Protein AF-A0A5S3RUT1-F1 (afdb_monomer_lite)

pLDDT: mean 73.42, std 13.86, range [44.69, 89.94]

Structure (mmCIF, N/CA/C/O backbone):
data_AF-A0A5S3RUT1-F1
#
_entry.id   AF-A0A5S3RUT1-F1
#
loop_
_atom_site.group_PDB
_atom_site.id
_atom_site.type_symbol
_atom_site.label_atom_id
_atom_site.label_alt_id
_atom_site.label_comp_id
_atom_site.label_asym_id
_atom_site.label_entity_id
_atom_site.label_seq_id
_atom_site.pdbx_PDB_ins_code
_atom_site.Cartn_x
_atom_site.Cartn_y
_atom_site.Cartn_z
_atom_site.occupancy
_atom_site.B_iso_or_equiv
_atom_site.auth_seq_id
_atom_site.auth_comp_id
_atom_site.auth_asym_id
_atom_site.auth_atom_id
_atom_site.pdbx_PDB_model_num
ATOM 1 N N . MET A 1 1 ? 31.102 11.709 1.743 1.00 44.69 1 MET A N 1
ATOM 2 C CA . MET A 1 1 ? 29.820 11.576 1.015 1.00 44.69 1 MET A CA 1
ATOM 3 C C . MET A 1 1 ? 28.825 10.910 1.958 1.00 44.69 1 MET A C 1
ATOM 5 O O . MET A 1 1 ? 29.048 9.772 2.341 1.00 44.69 1 MET A O 1
ATOM 9 N N . ALA A 1 2 ? 27.835 11.648 2.466 1.00 50.00 2 ALA A N 1
ATOM 10 C CA . ALA A 1 2 ? 26.966 11.191 3.552 1.00 50.00 2 ALA A CA 1
ATOM 11 C C . ALA A 1 2 ? 25.735 10.446 3.007 1.00 50.00 2 ALA A C 1
ATOM 13 O O . ALA A 1 2 ? 24.814 11.069 2.487 1.00 50.00 2 ALA A O 1
ATOM 14 N N . THR A 1 3 ? 25.689 9.120 3.141 1.00 51.44 3 THR A N 1
ATOM 15 C CA . THR A 1 3 ? 24.477 8.336 2.859 1.00 51.44 3 THR A CA 1
ATOM 16 C C . THR A 1 3 ? 23.603 8.289 4.111 1.00 51.44 3 THR A C 1
ATOM 18 O O . THR A 1 3 ? 23.879 7.576 5.077 1.00 51.44 3 THR A O 1
ATOM 21 N N . LYS A 1 4 ? 22.560 9.117 4.101 1.00 51.81 4 LYS A N 1
ATOM 22 C CA . LYS A 1 4 ? 21.557 9.29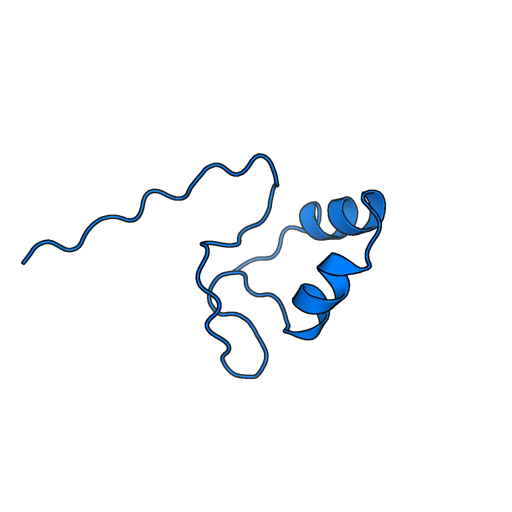5 5.155 1.00 51.81 4 LYS A CA 1
ATOM 23 C C . LYS A 1 4 ? 20.835 7.967 5.435 1.00 51.81 4 LYS A C 1
ATOM 25 O O . LYS A 1 4 ? 20.096 7.477 4.589 1.00 51.81 4 LYS A O 1
ATOM 30 N N . LYS A 1 5 ? 21.033 7.381 6.624 1.00 57.03 5 LYS A N 1
ATOM 31 C CA . LYS A 1 5 ? 20.250 6.223 7.091 1.00 57.03 5 LYS A CA 1
ATOM 32 C C . LYS A 1 5 ? 18.789 6.643 7.276 1.00 57.03 5 LYS A C 1
ATOM 34 O O . LYS A 1 5 ? 18.473 7.412 8.183 1.00 57.03 5 LYS A O 1
ATOM 39 N N . ILE A 1 6 ? 17.913 6.143 6.410 1.00 60.75 6 ILE A N 1
ATOM 40 C CA . ILE A 1 6 ? 16.464 6.351 6.476 1.00 60.75 6 ILE A CA 1
ATOM 41 C C . ILE A 1 6 ? 15.946 5.528 7.663 1.00 60.75 6 ILE A C 1
ATOM 43 O O . ILE A 1 6 ? 15.904 4.300 7.614 1.00 60.75 6 ILE A O 1
ATOM 47 N N . LYS A 1 7 ? 15.624 6.194 8.777 1.00 52.38 7 LYS A N 1
ATOM 48 C CA . LYS A 1 7 ? 14.952 5.561 9.918 1.00 52.38 7 LYS A CA 1
ATOM 49 C C . LYS A 1 7 ? 13.516 5.242 9.489 1.00 52.38 7 LYS A C 1
ATOM 51 O O . LYS A 1 7 ? 12.777 6.167 9.159 1.00 52.38 7 LYS A O 1
ATOM 56 N N . LYS A 1 8 ? 13.148 3.955 9.457 1.00 55.22 8 LYS A N 1
ATOM 57 C CA . LYS A 1 8 ? 11.784 3.501 9.140 1.00 55.22 8 LYS A CA 1
ATOM 58 C C . LYS A 1 8 ? 10.794 4.178 10.107 1.00 55.22 8 LYS A C 1
ATOM 60 O O . LYS A 1 8 ? 10.999 4.065 11.316 1.00 55.22 8 LYS A O 1
ATOM 65 N N . PRO A 1 9 ? 9.763 4.892 9.623 1.00 52.38 9 PRO A N 1
ATOM 66 C CA . PRO A 1 9 ? 8.728 5.424 10.493 1.00 52.38 9 PRO A CA 1
ATOM 67 C C . PRO A 1 9 ? 7.900 4.259 11.036 1.00 52.38 9 PRO A C 1
ATOM 69 O O . PRO A 1 9 ? 7.364 3.454 10.276 1.00 52.38 9 PRO A O 1
ATOM 72 N N . THR A 1 10 ? 7.808 4.168 12.358 1.00 49.41 10 THR A N 1
ATOM 73 C CA . THR A 1 10 ? 6.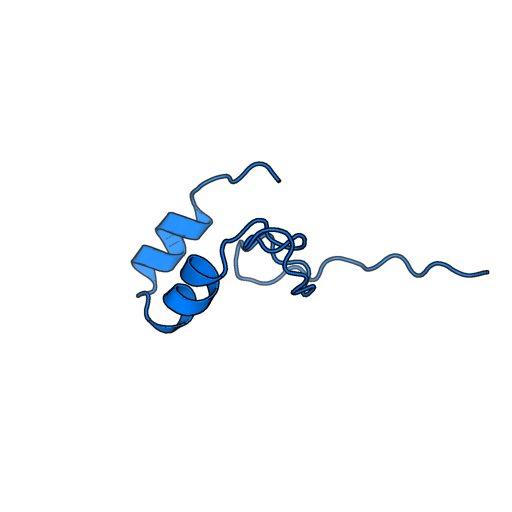927 3.239 13.068 1.00 49.41 10 THR A CA 1
ATOM 74 C C . THR A 1 10 ? 5.485 3.704 12.862 1.00 49.41 10 THR A C 1
ATOM 76 O O . THR A 1 10 ? 4.907 4.397 13.693 1.00 49.41 10 THR A O 1
ATOM 79 N N . SER A 1 11 ? 4.931 3.417 11.685 1.00 50.84 11 SER A N 1
ATOM 80 C CA . SER A 1 11 ? 3.517 3.625 11.392 1.00 50.84 11 SER A CA 1
ATOM 81 C C . SER A 1 11 ? 2.694 2.724 12.313 1.00 50.84 11 SER A C 1
ATOM 83 O O . SER A 1 11 ? 3.012 1.548 12.474 1.00 50.84 11 SER A O 1
ATOM 85 N N . ALA A 1 12 ? 1.627 3.264 12.905 1.00 54.97 12 ALA A N 1
ATOM 86 C CA . ALA A 1 12 ? 0.659 2.509 13.709 1.00 54.97 12 ALA A CA 1
ATOM 87 C C . ALA A 1 12 ? -0.008 1.358 12.923 1.00 54.97 12 ALA A C 1
ATOM 89 O O . ALA A 1 12 ? -0.628 0.474 13.508 1.00 54.97 12 ALA A O 1
ATOM 90 N N . TYR A 1 13 ? 0.160 1.343 11.598 1.00 52.66 13 TYR A N 1
ATOM 91 C CA . TYR A 1 13 ? -0.255 0.263 10.720 1.00 52.66 13 TYR A CA 1
ATOM 92 C C . TYR A 1 13 ? 0.925 -0.672 10.454 1.00 52.66 13 TYR A C 1
ATOM 94 O O . TYR A 1 13 ? 1.990 -0.237 10.017 1.00 52.66 13 TYR A O 1
ATOM 102 N N . LYS A 1 14 ? 0.709 -1.973 10.675 1.00 61.19 14 LYS A N 1
ATOM 103 C CA . LYS A 1 14 ? 1.674 -3.081 10.525 1.00 61.19 14 LYS A CA 1
ATOM 104 C C . LYS A 1 14 ? 2.030 -3.369 9.054 1.00 61.19 14 LYS A C 1
ATOM 106 O O . LYS A 1 14 ? 1.978 -4.501 8.593 1.00 61.19 14 LYS A O 1
ATOM 111 N N . THR A 1 15 ? 2.283 -2.332 8.265 1.00 68.12 15 THR A N 1
ATOM 112 C CA . THR A 1 15 ? 2.585 -2.439 6.837 1.00 68.12 15 THR A CA 1
ATOM 113 C C . THR A 1 15 ? 4.091 -2.361 6.652 1.00 68.12 15 THR A C 1
ATOM 115 O O . THR A 1 15 ? 4.717 -1.433 7.158 1.00 68.12 15 THR A O 1
ATOM 118 N N . ASP A 1 16 ? 4.652 -3.267 5.855 1.00 68.25 16 ASP A N 1
ATOM 119 C CA . ASP A 1 16 ? 6.078 -3.250 5.507 1.00 68.25 16 ASP A CA 1
ATOM 120 C C . ASP A 1 16 ? 6.448 -2.121 4.518 1.00 68.25 16 ASP A C 1
ATOM 122 O O . ASP A 1 16 ? 7.583 -2.005 4.073 1.00 68.25 16 ASP A O 1
ATOM 126 N N . CYS A 1 17 ? 5.502 -1.242 4.163 1.00 76.19 17 CYS A N 1
ATOM 127 C CA . CYS A 1 17 ? 5.751 -0.149 3.232 1.00 76.19 17 CYS A CA 1
ATOM 128 C C . CYS A 1 17 ? 6.764 0.862 3.778 1.00 76.19 17 CYS A C 1
ATOM 130 O O . CYS A 1 17 ? 6.500 1.594 4.730 1.00 76.19 17 CYS A O 1
ATOM 132 N N . ILE A 1 18 ? 7.901 0.964 3.090 1.00 76.44 18 ILE A N 1
ATOM 133 C CA . ILE A 1 18 ? 8.970 1.925 3.387 1.00 76.44 18 ILE A CA 1
ATOM 134 C C . ILE A 1 18 ? 8.752 3.313 2.754 1.00 76.44 18 ILE A C 1
ATOM 136 O O . ILE A 1 18 ? 9.650 4.149 2.788 1.00 76.44 18 ILE A O 1
ATOM 140 N N . GLY A 1 19 ? 7.584 3.566 2.152 1.00 73.75 19 GLY A N 1
ATOM 141 C CA . GLY A 1 19 ? 7.275 4.826 1.461 1.00 73.75 19 GLY A CA 1
ATOM 142 C C . GLY A 1 19 ? 7.905 4.964 0.069 1.00 73.75 19 GLY A C 1
ATOM 143 O O . GLY A 1 19 ? 7.836 6.035 -0.527 1.00 73.75 19 GLY A O 1
ATOM 144 N N . GLN A 1 20 ? 8.497 3.892 -0.464 1.00 76.56 20 GLN A N 1
ATOM 145 C CA . GLN A 1 20 ? 9.012 3.823 -1.830 1.00 76.56 20 GLN A CA 1
ATOM 146 C C . GLN A 1 20 ? 8.045 3.012 -2.694 1.00 76.56 20 GLN A C 1
ATOM 148 O O . GLN A 1 20 ? 7.826 1.831 -2.436 1.00 76.56 20 GLN A O 1
ATOM 153 N N . CYS A 1 21 ? 7.464 3.649 -3.713 1.00 75.56 21 CYS A N 1
ATOM 154 C CA . CYS A 1 21 ? 6.550 3.009 -4.659 1.00 75.56 21 CYS A CA 1
ATOM 155 C C . CYS A 1 21 ? 7.269 2.806 -6.000 1.00 75.56 21 CYS A C 1
ATOM 157 O O . CYS A 1 21 ? 6.957 3.464 -6.988 1.00 75.56 21 CYS A O 1
ATOM 159 N N . ASP A 1 22 ? 8.282 1.938 -6.001 1.00 82.31 22 ASP A N 1
ATOM 160 C CA . ASP A 1 22 ? 8.987 1.531 -7.219 1.00 82.31 22 ASP A CA 1
ATOM 161 C C . ASP A 1 22 ? 8.428 0.191 -7.700 1.00 82.31 22 ASP A C 1
ATOM 163 O O . ASP A 1 22 ? 8.364 -0.760 -6.922 1.00 82.31 22 ASP A O 1
ATOM 167 N N . ARG A 1 23 ? 7.937 0.132 -8.941 1.00 83.19 23 ARG A N 1
ATOM 168 C CA . ARG A 1 23 ? 7.200 -1.023 -9.470 1.00 83.19 23 ARG A CA 1
ATOM 169 C C . ARG A 1 23 ? 8.060 -1.758 -10.487 1.00 83.19 23 ARG A C 1
ATOM 171 O O . ARG A 1 23 ? 8.176 -1.319 -11.630 1.00 83.19 23 ARG A O 1
ATOM 178 N N . ARG A 1 24 ? 8.572 -2.932 -10.117 1.00 81.25 24 ARG A N 1
ATOM 179 C CA . ARG A 1 24 ? 9.314 -3.817 -11.021 1.00 81.25 24 ARG A CA 1
ATOM 180 C C . ARG A 1 24 ? 8.518 -5.096 -11.255 1.00 81.25 24 ARG A C 1
ATOM 182 O O . ARG A 1 24 ? 8.128 -5.779 -10.316 1.00 81.25 24 ARG A O 1
ATOM 189 N N . LYS A 1 25 ? 8.257 -5.426 -12.526 1.00 82.06 25 LYS A N 1
ATOM 190 C CA . LYS A 1 25 ? 7.448 -6.599 -12.928 1.00 82.06 25 LYS A CA 1
ATOM 191 C C . LYS A 1 25 ? 6.035 -6.638 -12.305 1.00 82.06 25 LYS A C 1
ATOM 193 O O . LYS A 1 25 ? 5.496 -7.713 -12.076 1.00 82.06 25 LYS A O 1
ATOM 198 N N . GLY A 1 26 ? 5.441 -5.476 -12.018 1.00 81.38 26 GLY A N 1
ATOM 199 C CA . GLY A 1 26 ? 4.090 -5.374 -11.442 1.00 81.38 26 GLY A CA 1
ATOM 200 C C . GLY A 1 26 ? 4.014 -5.484 -9.912 1.00 81.38 26 GLY A C 1
ATOM 201 O O . GLY A 1 26 ? 2.925 -5.328 -9.354 1.00 81.38 26 GLY A O 1
ATOM 202 N N . ILE A 1 27 ? 5.155 -5.681 -9.241 1.00 84.12 27 ILE A N 1
ATOM 203 C CA . ILE A 1 27 ? 5.303 -5.735 -7.781 1.00 84.12 27 ILE A CA 1
ATOM 204 C C . ILE A 1 27 ? 6.051 -4.483 -7.303 1.00 84.12 27 ILE A C 1
ATOM 206 O O . ILE A 1 27 ? 6.974 -4.009 -7.965 1.00 84.12 27 ILE A O 1
ATOM 210 N N . CYS A 1 28 ? 5.668 -3.948 -6.148 1.00 85.69 28 CYS A N 1
ATOM 211 C CA . CYS A 1 28 ? 6.370 -2.867 -5.473 1.00 85.69 28 CYS A CA 1
ATOM 212 C C . CYS A 1 28 ? 7.643 -3.390 -4.786 1.00 85.69 28 CYS A C 1
ATOM 214 O O . CYS A 1 28 ? 7.543 -4.205 -3.873 1.00 85.69 28 CYS A O 1
ATOM 216 N N . GLU A 1 29 ? 8.827 -2.894 -5.153 1.00 81.12 29 GLU A N 1
ATOM 217 C CA . GLU A 1 29 ? 10.100 -3.258 -4.499 1.00 81.12 29 GLU A CA 1
ATOM 218 C C . GLU A 1 29 ? 10.172 -2.779 -3.038 1.00 81.12 29 GLU A C 1
ATOM 220 O O . GLU A 1 29 ? 10.942 -3.313 -2.249 1.00 81.12 29 GLU A O 1
ATOM 225 N N . GLY A 1 30 ? 9.365 -1.782 -2.657 1.00 77.44 30 GLY A N 1
ATOM 226 C CA . GLY A 1 30 ? 9.366 -1.237 -1.300 1.00 77.44 30 GLY A CA 1
ATOM 227 C C . GLY A 1 30 ? 8.531 -2.028 -0.293 1.00 77.44 30 GLY A C 1
ATOM 228 O O . GLY A 1 30 ? 8.893 -2.082 0.875 1.00 77.44 30 GLY A O 1
ATOM 229 N N . CYS A 1 31 ? 7.398 -2.597 -0.715 1.00 78.88 31 CYS A N 1
ATOM 230 C CA . CYS A 1 31 ? 6.464 -3.303 0.176 1.00 78.88 31 CYS A CA 1
ATOM 231 C C . CYS A 1 31 ? 6.118 -4.727 -0.278 1.00 78.88 31 CYS A C 1
ATOM 233 O O . CYS A 1 31 ? 5.321 -5.396 0.376 1.00 78.88 31 CYS A O 1
ATOM 235 N N . GLY A 1 32 ? 6.647 -5.175 -1.418 1.00 79.56 32 GLY A N 1
ATOM 236 C CA . GLY A 1 32 ? 6.380 -6.496 -1.987 1.00 79.56 32 GLY A CA 1
ATOM 237 C C . GLY A 1 32 ? 4.952 -6.703 -2.501 1.00 79.56 32 GLY A C 1
ATOM 238 O O . GLY A 1 32 ? 4.594 -7.825 -2.846 1.00 79.56 3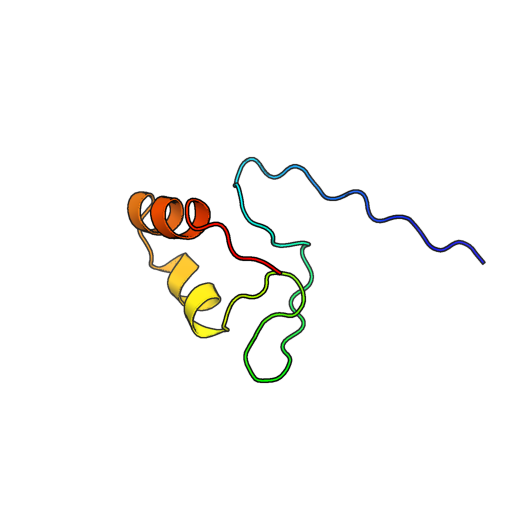2 GLY A O 1
ATOM 239 N N . ARG A 1 33 ? 4.115 -5.657 -2.551 1.00 82.25 33 ARG A N 1
ATOM 240 C CA . ARG A 1 33 ? 2.716 -5.768 -2.995 1.00 82.25 33 ARG A CA 1
ATOM 241 C C . ARG A 1 33 ? 2.567 -5.609 -4.495 1.00 82.25 33 ARG A C 1
ATOM 243 O O . ARG A 1 33 ? 3.252 -4.787 -5.103 1.00 82.25 33 ARG A O 1
ATOM 250 N N . THR A 1 34 ? 1.626 -6.339 -5.082 1.00 87.06 34 THR A N 1
ATOM 251 C CA . THR A 1 34 ? 1.183 -6.064 -6.449 1.00 87.06 34 THR A CA 1
ATOM 252 C C . THR A 1 34 ? 0.474 -4.721 -6.520 1.00 87.06 34 THR A C 1
ATOM 254 O O . THR A 1 34 ? -0.041 -4.197 -5.531 1.00 87.06 34 THR A O 1
ATOM 257 N N . SER A 1 35 ? 0.436 -4.166 -7.727 1.00 82.81 35 SER A N 1
ATOM 258 C CA . SER A 1 35 ? -0.306 -2.932 -7.987 1.00 82.81 35 SER A CA 1
ATOM 259 C C . SER A 1 35 ? -1.784 -3.093 -7.625 1.00 82.81 35 SER A C 1
ATOM 261 O O . SER A 1 35 ? -2.332 -2.217 -6.967 1.00 82.81 35 SER A O 1
ATOM 263 N N . GLU A 1 36 ? -2.392 -4.230 -7.977 1.00 86.12 36 GLU A N 1
ATOM 264 C CA . GLU A 1 36 ? -3.777 -4.561 -7.620 1.00 86.12 36 GLU A CA 1
ATOM 265 C C . GLU A 1 36 ? -3.994 -4.535 -6.110 1.00 86.12 36 GLU A C 1
ATOM 267 O O . GLU A 1 36 ? -4.863 -3.806 -5.662 1.00 86.12 36 GLU A O 1
ATOM 272 N N . GLU A 1 37 ? -3.153 -5.196 -5.308 1.00 83.06 37 GLU A N 1
ATOM 273 C CA . GLU A 1 37 ? -3.321 -5.216 -3.846 1.00 83.06 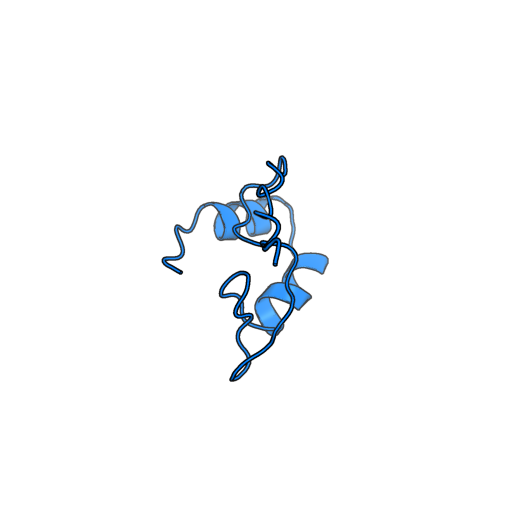37 GLU A CA 1
ATOM 274 C C . GLU A 1 37 ? -3.166 -3.812 -3.219 1.00 83.06 37 GLU A C 1
ATOM 276 O O . GLU A 1 37 ? -3.789 -3.492 -2.207 1.00 83.06 37 GLU A O 1
ATOM 281 N N . ILE A 1 38 ? -2.356 -2.939 -3.833 1.00 83.06 38 ILE A N 1
ATOM 282 C CA . ILE A 1 38 ? -2.218 -1.532 -3.420 1.00 83.06 38 ILE A CA 1
ATOM 283 C C . ILE A 1 38 ? -3.469 -0.720 -3.779 1.00 83.06 38 ILE A C 1
ATOM 285 O O . ILE A 1 38 ? -3.881 0.126 -2.986 1.00 83.06 38 ILE A O 1
ATOM 289 N N . PHE A 1 39 ? -4.063 -0.944 -4.953 1.00 85.19 39 PHE A N 1
ATOM 290 C CA . PHE A 1 39 ? -5.311 -0.283 -5.350 1.00 85.19 39 PHE A CA 1
ATOM 291 C C . PHE A 1 39 ? -6.495 -0.778 -4.519 1.00 85.19 39 PHE A C 1
ATOM 293 O O . PHE A 1 39 ? -7.278 0.035 -4.024 1.00 85.19 39 PHE A O 1
ATOM 300 N N . ASP A 1 40 ? -6.567 -2.089 -4.301 1.00 88.75 40 ASP A N 1
ATOM 301 C CA . ASP A 1 40 ? -7.607 -2.740 -3.513 1.00 88.75 40 ASP A CA 1
ATOM 302 C C . ASP A 1 40 ? -7.602 -2.222 -2.069 1.00 88.75 40 ASP A C 1
ATOM 304 O O . ASP A 1 40 ? -8.642 -2.002 -1.459 1.00 88.75 40 ASP A O 1
ATOM 308 N N . TRP A 1 41 ? -6.428 -1.852 -1.545 1.00 84.75 41 TRP A N 1
ATOM 309 C CA . TRP A 1 41 ? -6.303 -1.257 -0.217 1.00 84.75 41 TRP A CA 1
ATOM 310 C C . TRP A 1 41 ? -7.270 -0.095 0.047 1.00 84.75 41 TRP A C 1
ATOM 312 O O . TRP A 1 41 ? -7.675 0.101 1.188 1.00 84.75 41 TRP A O 1
ATOM 322 N N . ILE A 1 42 ? -7.636 0.701 -0.960 1.00 84.94 42 ILE A N 1
ATOM 323 C CA . ILE A 1 42 ? -8.544 1.845 -0.786 1.00 84.94 42 ILE A CA 1
ATOM 324 C C . ILE A 1 42 ? -9.997 1.380 -0.589 1.00 84.94 42 ILE A C 1
ATOM 326 O O . ILE A 1 42 ? -10.748 2.035 0.129 1.00 84.94 42 ILE A O 1
ATOM 330 N N . ILE A 1 43 ? -10.370 0.247 -1.186 1.00 89.00 43 ILE A N 1
ATOM 331 C CA . ILE A 1 43 ? -11.731 -0.308 -1.191 1.00 89.00 43 ILE A CA 1
ATOM 332 C C . ILE A 1 43 ? -11.957 -1.388 -0.125 1.00 89.00 43 ILE A C 1
ATOM 334 O O . ILE A 1 43 ? -13.100 -1.647 0.246 1.00 89.00 43 ILE A O 1
ATOM 338 N N . LEU A 1 44 ? -10.893 -1.980 0.419 1.00 88.00 44 LEU A N 1
ATOM 339 C CA . LEU A 1 44 ? -10.990 -2.971 1.489 1.00 88.00 44 LEU A CA 1
ATOM 340 C C . LEU A 1 44 ? -11.512 -2.383 2.806 1.00 88.00 44 LEU A C 1
ATOM 342 O O . LEU A 1 44 ? -11.161 -1.273 3.213 1.00 88.00 44 LEU A O 1
ATOM 346 N N . SER A 1 45 ? -12.288 -3.195 3.525 1.00 89.94 45 SER A N 1
ATOM 347 C CA . SER A 1 45 ? -12.721 -2.913 4.899 1.00 89.94 45 SER A CA 1
ATOM 348 C C . SER A 1 45 ? -11.586 -3.123 5.905 1.00 89.94 45 SER A C 1
ATOM 350 O O . SER A 1 45 ? -10.601 -3.798 5.608 1.00 89.94 45 SER A O 1
ATOM 352 N N . ASP A 1 46 ? -11.715 -2.578 7.118 1.00 87.44 46 ASP A N 1
ATOM 353 C CA . ASP A 1 46 ? -10.670 -2.699 8.149 1.00 87.44 46 ASP A CA 1
ATOM 354 C C . ASP A 1 46 ? -10.300 -4.164 8.438 1.00 87.44 46 ASP A C 1
ATOM 356 O O . ASP A 1 46 ? -9.123 -4.507 8.451 1.00 87.44 46 ASP A O 1
ATOM 360 N N . SER A 1 47 ? -11.290 -5.058 8.532 1.00 88.19 47 SER A N 1
ATOM 361 C CA . SER A 1 47 ? -11.073 -6.496 8.750 1.00 88.19 47 SER A CA 1
ATOM 362 C C . SER A 1 47 ? -10.247 -7.162 7.643 1.00 88.19 47 SER A C 1
ATOM 364 O O . SER A 1 47 ? -9.340 -7.939 7.935 1.00 88.19 47 SER A O 1
ATOM 366 N N . GLU A 1 48 ? -10.504 -6.816 6.381 1.00 87.94 48 GLU A N 1
ATOM 367 C CA . GLU A 1 48 ? -9.736 -7.320 5.234 1.00 87.94 48 GLU A CA 1
ATOM 368 C C . GLU A 1 48 ? -8.298 -6.795 5.278 1.00 87.94 48 GLU A C 1
ATOM 370 O O . GLU A 1 48 ? -7.331 -7.544 5.131 1.00 87.94 48 GLU A O 1
ATOM 375 N N . LYS A 1 49 ? -8.133 -5.502 5.583 1.00 84.81 49 LYS A N 1
ATOM 376 C CA . LYS A 1 49 ? -6.811 -4.900 5.788 1.00 84.81 49 LYS A CA 1
ATOM 377 C C . LYS A 1 49 ? -6.061 -5.612 6.909 1.00 84.81 49 LYS A C 1
ATOM 379 O O . LYS A 1 49 ? -4.872 -5.884 6.752 1.00 84.81 49 LYS A O 1
ATOM 384 N N . GLN A 1 50 ? -6.728 -5.952 8.014 1.00 85.00 50 GLN A N 1
ATOM 385 C CA . GLN A 1 50 ? -6.120 -6.699 9.114 1.00 85.00 50 GLN A CA 1
ATOM 386 C C . GLN A 1 50 ? -5.677 -8.098 8.685 1.00 85.00 50 GLN A C 1
ATOM 388 O O . GLN A 1 50 ? -4.569 -8.493 9.038 1.00 85.00 50 GLN A O 1
ATOM 393 N N . ALA A 1 51 ? -6.468 -8.815 7.885 1.00 84.06 51 ALA A N 1
ATOM 394 C CA . ALA A 1 51 ? -6.084 -10.122 7.348 1.00 84.06 51 ALA A CA 1
ATOM 395 C C . ALA A 1 51 ? -4.828 -10.038 6.457 1.00 84.06 51 ALA A C 1
ATOM 397 O O . ALA A 1 51 ? -3.901 -10.846 6.586 1.00 84.06 51 ALA A O 1
ATOM 398 N N . ILE A 1 52 ? -4.738 -9.005 5.613 1.00 81.12 52 ILE A N 1
ATOM 399 C CA . ILE A 1 52 ? -3.555 -8.762 4.776 1.00 81.12 52 ILE A CA 1
ATOM 400 C C . ILE A 1 52 ? -2.336 -8.401 5.639 1.00 81.12 52 ILE A C 1
ATOM 402 O O . ILE A 1 52 ? -1.241 -8.900 5.391 1.00 81.12 52 ILE A O 1
ATOM 406 N N . LEU A 1 53 ? -2.498 -7.551 6.659 1.00 78.38 53 LEU A N 1
ATOM 407 C CA . LEU A 1 53 ? -1.412 -7.167 7.577 1.00 78.38 53 LEU A CA 1
ATOM 408 C C . LEU A 1 53 ? -0.987 -8.314 8.508 1.00 78.38 53 LEU A C 1
ATOM 410 O O . LEU A 1 53 ? 0.155 -8.344 8.963 1.00 78.38 53 LEU A O 1
ATOM 414 N N . ALA A 1 54 ? -1.897 -9.241 8.811 1.00 81.19 54 ALA A N 1
ATOM 415 C CA . ALA A 1 54 ? -1.632 -10.424 9.620 1.00 81.19 54 ALA A CA 1
ATOM 416 C C . ALA A 1 54 ? -0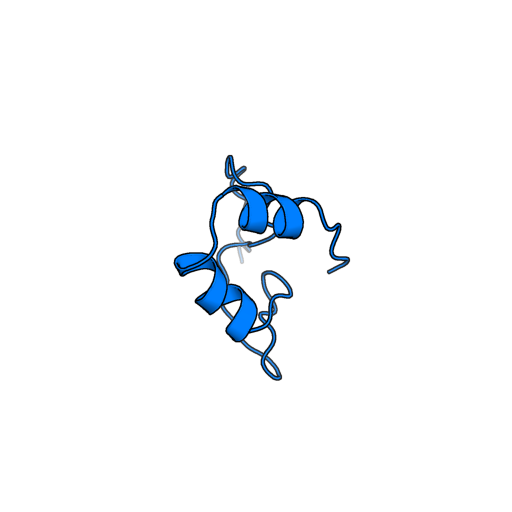.863 -11.498 8.847 1.00 81.19 54 ALA A C 1
ATOM 418 O O . ALA A 1 54 ? -0.237 -12.349 9.472 1.00 81.19 54 ALA A O 1
ATOM 419 N N . THR A 1 55 ? -0.880 -11.451 7.512 1.00 73.81 55 THR A N 1
ATOM 420 C CA . THR A 1 55 ? -0.115 -12.372 6.671 1.00 73.81 55 THR A CA 1
ATOM 421 C C . THR A 1 55 ? 1.365 -11.970 6.693 1.00 73.81 55 THR A C 1
ATOM 423 O O . THR A 1 55 ? 1.719 -10.933 6.125 1.00 73.81 55 THR A O 1
ATOM 426 N N . PRO A 1 56 ? 2.267 -12.758 7.314 1.00 64.69 56 PRO A N 1
ATOM 427 C CA . PRO A 1 56 ? 3.694 -12.469 7.290 1.00 64.69 56 PRO A CA 1
ATOM 428 C C . PRO A 1 56 ? 4.221 -12.689 5.868 1.00 64.69 56 PRO A C 1
ATOM 430 O O . PRO A 1 56 ? 4.400 -13.818 5.412 1.00 64.69 56 PRO A O 1
ATOM 433 N N . ARG A 1 57 ? 4.444 -11.595 5.139 1.00 63.88 57 ARG A N 1
ATOM 434 C CA . ARG A 1 57 ? 5.011 -11.614 3.788 1.00 63.88 57 ARG A CA 1
ATOM 435 C C . ARG A 1 57 ? 6.528 -11.492 3.924 1.00 63.88 57 ARG A C 1
ATOM 437 O O . ARG A 1 57 ? 7.030 -10.531 4.499 1.00 63.88 57 ARG A O 1
ATOM 444 N N . LYS A 1 58 ? 7.253 -12.504 3.449 1.00 49.00 58 LYS A N 1
ATOM 445 C CA . LYS A 1 58 ? 8.717 -12.517 3.427 1.00 49.00 58 LYS A CA 1
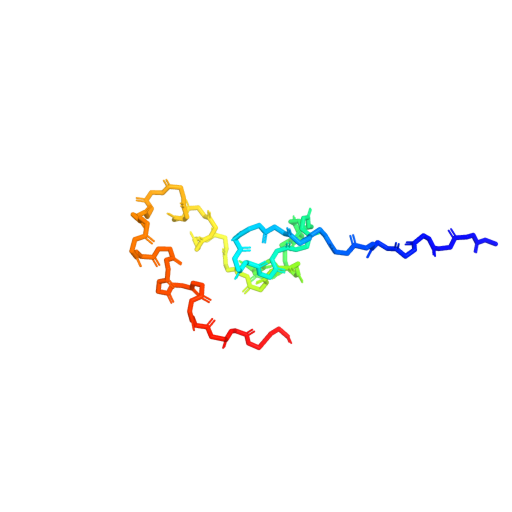ATOM 446 C C . LYS A 1 58 ? 9.165 -11.693 2.217 1.00 49.00 58 LYS A C 1
ATOM 448 O O . LYS A 1 58 ? 9.100 -12.193 1.098 1.00 49.00 58 LYS A O 1
ATOM 453 N N . GLY A 1 59 ? 9.482 -10.420 2.451 1.00 50.69 59 GLY A N 1
ATOM 454 C CA . GLY A 1 59 ? 10.271 -9.608 1.520 1.00 50.69 59 GLY A CA 1
ATOM 455 C C . GLY A 1 59 ? 11.717 -10.075 1.502 1.00 50.69 59 GLY A C 1
ATOM 456 O O . GLY A 1 59 ? 12.217 -10.446 2.591 1.00 50.69 59 GLY A O 1
#

Radius of gyration: 13.06 Å; chains: 1; bounding box: 42×24×27 Å

Secondary structure (DSSP, 8-state):
------PPP--SS-----S---EETTEETTT--BHHHHHHHHHS-HHHHHHHHHS----

Sequence (59 aa):
MATKKIKKPTSAYKTDCIGQCDRRKGICEGCGRTSEEIFDWIILSDSEKQAILATPRKG

Foldseek 3Di:
DDDDDQDQPPPPQLFQASVQQDADPQAGPRRRHGPVVVVCVVVDDPVVSVVVSVDDDDD